Protein AF-T1AA27-F1 (afdb_monomer_lite)

Structure (mmCIF, N/CA/C/O backbone):
data_AF-T1AA27-F1
#
_entry.id   AF-T1AA27-F1
#
loop_
_atom_site.group_PDB
_atom_site.id
_atom_site.type_symbol
_atom_site.label_atom_id
_atom_site.label_alt_id
_atom_site.label_comp_id
_atom_site.label_asym_id
_atom_site.label_entity_id
_atom_site.label_seq_id
_atom_site.pdbx_PDB_ins_code
_atom_site.Cartn_x
_atom_site.Cartn_y
_atom_site.Cartn_z
_atom_site.occupancy
_atom_site.B_iso_or_equiv
_atom_site.auth_seq_id
_atom_site.auth_comp_id
_atom_site.auth_asym_id
_atom_site.auth_atom_id
_atom_site.pdbx_PDB_model_num
ATOM 1 N N . PRO A 1 1 ? 17.685 9.769 -6.202 1.00 45.25 1 PRO A N 1
ATOM 2 C CA . PRO A 1 1 ? 16.941 8.945 -5.219 1.00 45.25 1 PRO A CA 1
ATOM 3 C C . PRO A 1 1 ? 16.947 7.470 -5.644 1.00 45.25 1 PRO A C 1
ATOM 5 O O . PRO A 1 1 ? 16.427 7.129 -6.704 1.00 45.25 1 PRO A O 1
ATOM 8 N N . SER A 1 2 ? 17.631 6.621 -4.877 1.00 51.19 2 SER A N 1
ATOM 9 C CA . SER A 1 2 ? 17.729 5.181 -5.121 1.00 51.19 2 SER A CA 1
ATOM 10 C C . SER A 1 2 ? 16.386 4.518 -4.819 1.00 51.19 2 SER A C 1
ATOM 12 O O . SER A 1 2 ? 16.004 4.423 -3.661 1.00 51.19 2 SER A O 1
ATOM 14 N N . ALA A 1 3 ? 15.679 4.061 -5.854 1.00 67.12 3 ALA A N 1
ATOM 15 C CA . ALA A 1 3 ? 14.498 3.208 -5.726 1.00 67.12 3 ALA A CA 1
ATOM 16 C C . ALA A 1 3 ? 14.909 1.742 -5.982 1.00 67.12 3 ALA A C 1
ATOM 18 O O . ALA A 1 3 ? 14.710 1.234 -7.091 1.00 67.12 3 ALA A O 1
ATOM 19 N N . PRO A 1 4 ? 15.553 1.055 -5.015 1.00 69.31 4 PRO A N 1
ATOM 20 C CA . PRO A 1 4 ? 16.217 -0.235 -5.228 1.00 69.31 4 PRO A CA 1
ATOM 21 C C . PRO A 1 4 ? 15.283 -1.325 -5.766 1.00 69.31 4 PRO A C 1
ATOM 23 O O . PRO A 1 4 ? 15.697 -2.126 -6.602 1.00 69.31 4 PRO A O 1
ATOM 26 N N . VAL A 1 5 ? 14.010 -1.326 -5.358 1.00 72.38 5 VAL A N 1
ATOM 27 C CA . VAL A 1 5 ? 13.010 -2.284 -5.861 1.00 72.38 5 VAL A CA 1
ATOM 28 C C . VAL A 1 5 ? 12.714 -2.049 -7.341 1.00 72.38 5 VAL A C 1
ATOM 30 O O . VAL A 1 5 ? 12.664 -3.002 -8.117 1.00 72.38 5 VAL A O 1
ATOM 33 N N . LEU A 1 6 ? 12.568 -0.787 -7.756 1.00 73.00 6 LEU A N 1
ATOM 34 C CA . LEU A 1 6 ? 12.325 -0.451 -9.160 1.00 73.00 6 LEU A CA 1
ATOM 35 C C . LEU A 1 6 ? 13.545 -0.799 -10.015 1.00 73.00 6 LEU A C 1
ATOM 37 O O . LEU A 1 6 ? 13.391 -1.355 -11.102 1.00 73.00 6 LEU A O 1
ATOM 41 N N . SER A 1 7 ? 14.752 -0.536 -9.509 1.00 71.56 7 SER A N 1
ATOM 42 C CA . SER A 1 7 ? 16.003 -0.901 -10.179 1.00 71.56 7 SER A CA 1
ATOM 43 C C . SER A 1 7 ? 16.141 -2.412 -10.359 1.00 71.56 7 SER A C 1
ATOM 45 O O . SER A 1 7 ? 16.488 -2.857 -11.449 1.00 71.56 7 SER A O 1
ATOM 47 N N . LEU A 1 8 ? 15.812 -3.212 -9.339 1.00 77.25 8 LEU A N 1
ATOM 48 C CA . LEU A 1 8 ? 15.892 -4.673 -9.413 1.00 77.25 8 LEU A CA 1
ATOM 49 C C . LEU A 1 8 ? 14.888 -5.259 -10.416 1.00 77.25 8 LEU A C 1
ATOM 51 O O . LEU A 1 8 ? 15.251 -6.105 -11.231 1.00 77.25 8 LEU A O 1
ATOM 55 N N . VAL A 1 9 ? 13.636 -4.790 -10.384 1.00 78.12 9 VAL A N 1
ATOM 56 C CA . VAL A 1 9 ? 12.571 -5.270 -11.285 1.00 78.12 9 VAL A CA 1
ATOM 57 C C . VAL A 1 9 ? 12.855 -4.890 -12.738 1.00 78.12 9 VAL A C 1
ATOM 59 O O . VAL A 1 9 ? 12.551 -5.651 -13.655 1.00 78.12 9 VAL A O 1
ATOM 62 N N . SER A 1 10 ? 13.441 -3.715 -12.960 1.00 79.38 10 SER A N 1
ATOM 63 C CA . SER A 1 10 ? 13.639 -3.161 -14.301 1.00 79.38 10 SER A CA 1
ATOM 64 C C . SER A 1 10 ? 15.011 -3.450 -14.909 1.00 79.38 10 SER A C 1
ATOM 66 O O . SER A 1 10 ? 15.183 -3.269 -16.115 1.00 79.38 10 SER A O 1
ATOM 68 N N . TRP A 1 11 ? 15.964 -3.968 -14.125 1.00 82.25 11 TRP A N 1
ATOM 69 C CA . TRP A 1 11 ? 17.312 -4.320 -14.583 1.00 82.25 11 TRP A CA 1
ATOM 70 C C . TRP A 1 11 ? 17.334 -5.131 -15.893 1.00 82.25 11 TRP A C 1
ATOM 72 O O . TRP A 1 11 ? 18.055 -4.733 -16.811 1.00 82.25 11 TRP A O 1
ATOM 82 N N . PRO A 1 12 ? 16.528 -6.203 -16.068 1.00 82.44 12 PRO A N 1
ATOM 83 C CA . PRO A 1 12 ? 16.546 -6.976 -17.311 1.00 82.44 12 PRO A CA 1
ATOM 84 C C . PRO A 1 12 ? 16.123 -6.143 -18.527 1.00 82.44 12 PRO A C 1
ATOM 86 O O . PRO A 1 12 ? 16.705 -6.270 -19.601 1.00 82.44 12 PRO A O 1
ATOM 89 N N . ALA A 1 13 ? 15.141 -5.253 -18.357 1.00 81.81 13 ALA A N 1
ATOM 90 C CA . ALA A 1 13 ? 14.669 -4.370 -19.421 1.00 81.81 13 ALA A CA 1
ATOM 91 C C . ALA A 1 13 ? 15.734 -3.336 -19.819 1.00 81.81 13 ALA A C 1
ATOM 93 O O . ALA A 1 13 ? 15.875 -3.033 -21.004 1.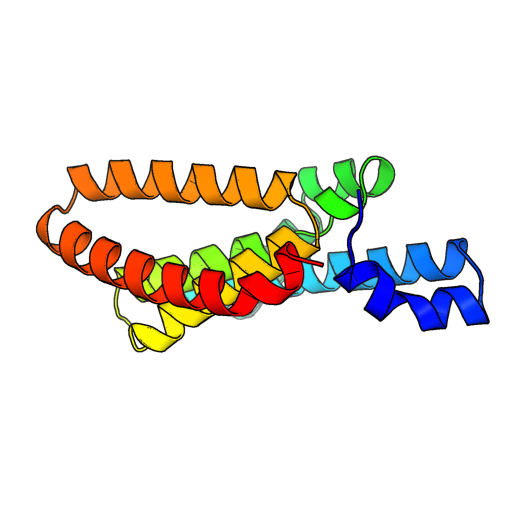00 81.81 13 ALA A O 1
ATOM 94 N N . GLY A 1 14 ? 16.521 -2.856 -18.849 1.00 81.56 14 GLY A N 1
ATOM 95 C CA . GLY A 1 14 ? 17.675 -1.993 -19.103 1.00 81.56 14 GLY A CA 1
ATOM 96 C C . GLY A 1 14 ? 18.757 -2.683 -19.933 1.00 81.56 14 GLY A C 1
ATOM 97 O O . GLY A 1 14 ? 19.287 -2.083 -20.865 1.00 81.56 14 GLY A O 1
ATOM 98 N N . VAL A 1 15 ? 19.033 -3.963 -19.659 1.00 83.81 15 VAL A N 1
ATOM 99 C CA . VAL A 1 15 ? 20.019 -4.754 -20.418 1.00 83.81 15 VAL A CA 1
ATOM 100 C C . VAL A 1 15 ? 19.549 -5.038 -21.849 1.00 83.81 15 VAL A C 1
ATOM 102 O O . VAL A 1 15 ? 20.352 -4.983 -22.775 1.00 83.81 15 VAL A O 1
ATOM 105 N N . VAL A 1 16 ? 18.258 -5.329 -22.048 1.00 87.81 16 VAL A N 1
ATOM 106 C CA . VAL A 1 16 ? 17.715 -5.729 -23.362 1.00 87.81 16 VAL A CA 1
ATOM 107 C C . VAL A 1 16 ? 17.428 -4.537 -24.277 1.00 87.81 16 VAL A C 1
ATOM 109 O O . VAL A 1 16 ? 17.663 -4.622 -25.480 1.00 87.81 16 VAL A O 1
ATOM 112 N N . GLY A 1 17 ? 16.895 -3.438 -23.739 1.00 81.81 17 GLY A N 1
ATOM 113 C CA . GLY A 1 17 ? 16.388 -2.319 -24.547 1.00 81.81 17 GLY A CA 1
ATOM 114 C C . GLY A 1 17 ? 16.807 -0.937 -24.062 1.00 81.81 17 GLY A C 1
ATOM 115 O O . GLY A 1 17 ? 16.224 0.062 -24.486 1.00 81.81 17 GLY A O 1
ATOM 116 N N . GLY A 1 18 ? 17.797 -0.863 -23.172 1.00 87.44 18 GLY A N 1
ATOM 117 C CA . GLY A 1 18 ? 18.325 0.391 -22.655 1.00 87.44 18 GLY A CA 1
ATOM 118 C C . GLY A 1 18 ? 17.366 1.137 -21.723 1.00 87.44 18 GLY A C 1
ATOM 119 O O . GLY A 1 18 ? 16.314 0.647 -21.305 1.00 87.44 18 GLY A O 1
ATOM 120 N N . VAL A 1 19 ? 17.748 2.373 -21.402 1.00 83.19 19 VAL A N 1
ATOM 121 C CA . VAL A 1 19 ? 17.107 3.200 -20.365 1.00 83.19 19 VAL A CA 1
ATOM 122 C C . VAL A 1 19 ? 15.647 3.540 -20.695 1.00 83.19 19 VAL A C 1
ATOM 124 O O . VAL A 1 19 ? 14.813 3.619 -19.798 1.00 83.19 19 VAL A O 1
ATOM 127 N N . ILE A 1 20 ? 15.307 3.696 -21.979 1.00 87.00 20 ILE A N 1
ATOM 128 C CA . ILE A 1 20 ? 13.943 4.046 -22.410 1.00 87.00 20 ILE A CA 1
ATOM 129 C C . ILE A 1 20 ? 12.984 2.874 -22.172 1.00 87.00 20 ILE A C 1
ATOM 131 O O . ILE A 1 20 ? 11.901 3.065 -21.616 1.00 87.00 20 ILE A O 1
ATOM 135 N N . LEU A 1 21 ? 13.379 1.652 -22.555 1.00 85.50 21 LEU A N 1
ATOM 136 C CA . LEU A 1 21 ? 12.564 0.463 -22.300 1.00 85.50 21 LEU A CA 1
ATOM 137 C C . LEU A 1 21 ? 12.409 0.234 -20.795 1.00 85.50 21 LEU A C 1
ATOM 139 O O . LEU A 1 21 ? 11.302 -0.017 -20.323 1.00 85.50 21 LEU A O 1
ATOM 143 N N . GLN A 1 22 ? 13.503 0.381 -20.046 1.00 83.69 22 GLN A N 1
ATOM 144 C CA . GLN A 1 22 ? 13.501 0.280 -18.591 1.00 83.69 22 GLN A CA 1
ATOM 145 C C . GLN A 1 22 ? 12.490 1.241 -17.951 1.00 83.69 22 GLN A C 1
ATOM 147 O O . GLN A 1 22 ? 11.660 0.812 -17.148 1.00 83.69 22 GLN A O 1
ATOM 152 N N . TYR A 1 23 ? 12.513 2.516 -18.350 1.00 83.50 23 TYR A N 1
ATOM 153 C CA . TYR A 1 23 ? 11.581 3.534 -17.865 1.00 83.50 23 TYR A CA 1
ATOM 154 C C . TYR A 1 23 ? 10.122 3.183 -18.186 1.00 83.50 23 TYR A C 1
ATOM 156 O O . TYR A 1 23 ? 9.275 3.193 -17.292 1.00 83.50 23 TYR A O 1
ATOM 164 N N . ASN A 1 24 ? 9.831 2.809 -19.436 1.00 88.44 24 ASN A N 1
ATOM 165 C CA . ASN A 1 24 ? 8.470 2.468 -19.860 1.00 88.44 24 ASN A CA 1
ATOM 166 C C . ASN A 1 24 ? 7.913 1.259 -19.101 1.00 88.44 24 ASN A C 1
ATOM 168 O O . ASN A 1 24 ? 6.742 1.257 -18.716 1.00 88.44 24 ASN A O 1
ATOM 172 N N . VAL A 1 25 ? 8.747 0.247 -18.843 1.00 87.56 25 VAL A N 1
ATOM 173 C CA . VAL A 1 25 ? 8.358 -0.930 -18.055 1.00 87.56 25 VAL A CA 1
ATOM 174 C C . VAL A 1 25 ? 8.047 -0.539 -16.610 1.00 87.56 25 VAL A C 1
ATOM 176 O O . VAL A 1 25 ? 6.994 -0.922 -16.100 1.00 87.56 25 VAL A O 1
ATOM 179 N N . VAL A 1 26 ? 8.910 0.257 -15.968 1.00 87.06 26 VAL A N 1
ATOM 180 C CA . VAL A 1 26 ? 8.692 0.735 -14.590 1.00 87.06 26 VAL A CA 1
ATOM 181 C C . VAL A 1 26 ? 7.397 1.529 -14.482 1.00 87.06 26 VAL A C 1
ATOM 183 O O . VAL A 1 26 ? 6.591 1.249 -13.600 1.00 87.06 26 VAL A O 1
ATOM 186 N N . MET A 1 27 ? 7.169 2.473 -15.396 1.00 87.62 27 MET A N 1
ATOM 187 C CA . MET A 1 27 ? 5.961 3.297 -15.399 1.00 87.62 27 MET A CA 1
ATOM 188 C C . MET A 1 27 ? 4.701 2.473 -15.612 1.00 87.62 27 MET A C 1
ATOM 190 O O . MET A 1 27 ? 3.738 2.600 -14.861 1.00 87.62 27 MET A O 1
ATOM 194 N N . THR A 1 28 ? 4.715 1.582 -16.601 1.00 89.50 28 THR A N 1
ATOM 195 C CA . THR A 1 28 ? 3.546 0.758 -16.921 1.00 89.50 28 THR A CA 1
ATOM 196 C C . THR A 1 28 ? 3.187 -0.161 -15.756 1.00 89.50 28 THR A C 1
ATOM 198 O O . THR A 1 28 ? 2.022 -0.236 -15.363 1.00 89.50 28 THR A O 1
ATOM 201 N N . LEU A 1 29 ? 4.181 -0.837 -15.170 1.00 88.31 29 LEU A N 1
ATOM 202 C CA . LEU A 1 29 ? 3.962 -1.726 -14.029 1.00 88.31 29 LEU A CA 1
ATOM 203 C C . LEU A 1 29 ? 3.590 -0.957 -12.760 1.00 88.31 29 LEU A C 1
ATOM 205 O O . LEU A 1 29 ? 2.733 -1.419 -12.012 1.00 88.31 29 LEU A O 1
ATOM 209 N N . GLY A 1 30 ? 4.198 0.207 -12.530 1.00 87.31 30 GLY A N 1
ATOM 210 C CA . GLY A 1 30 ? 3.901 1.069 -11.391 1.00 87.31 30 GLY A CA 1
ATOM 211 C C . GLY A 1 30 ? 2.454 1.555 -11.401 1.00 87.31 30 GLY A C 1
ATOM 212 O O . GLY A 1 30 ? 1.713 1.289 -10.458 1.00 87.31 30 GLY A O 1
ATOM 213 N N . LEU A 1 31 ? 2.012 2.134 -12.520 1.00 88.88 31 LEU A N 1
ATOM 214 C CA . LEU A 1 31 ? 0.632 2.597 -12.699 1.00 88.88 31 LEU A CA 1
ATOM 215 C C . LEU A 1 31 ? -0.382 1.450 -12.630 1.00 88.88 31 LEU A C 1
ATOM 217 O O . LEU A 1 31 ? -1.467 1.594 -12.059 1.00 88.88 31 LEU A O 1
ATOM 221 N N . ALA A 1 32 ? -0.036 0.285 -13.187 1.00 90.62 32 ALA A N 1
ATOM 222 C CA . ALA A 1 32 ? -0.864 -0.909 -13.063 1.00 90.62 32 ALA A CA 1
ATOM 223 C C . ALA A 1 32 ? -0.965 -1.380 -11.602 1.00 90.62 32 ALA A C 1
ATOM 225 O O . ALA A 1 32 ? -2.053 -1.751 -11.156 1.00 90.62 32 ALA A O 1
ATOM 226 N N . ALA A 1 33 ? 0.138 -1.334 -10.847 1.00 89.62 33 ALA A N 1
ATOM 227 C CA . ALA A 1 33 ? 0.158 -1.666 -9.427 1.00 89.62 33 ALA A CA 1
ATOM 228 C C . ALA A 1 33 ? -0.677 -0.678 -8.603 1.00 89.62 33 ALA A C 1
ATOM 230 O O . ALA A 1 33 ? -1.421 -1.117 -7.726 1.00 89.62 33 ALA A O 1
ATOM 231 N N . ASP A 1 34 ? -0.628 0.618 -8.914 1.00 90.69 34 ASP A N 1
ATOM 232 C CA . ASP A 1 34 ? -1.473 1.633 -8.279 1.00 90.69 34 ASP A CA 1
ATOM 233 C C . ASP A 1 34 ? -2.951 1.368 -8.531 1.00 90.69 34 ASP A C 1
ATOM 235 O O . ASP A 1 34 ? -3.743 1.278 -7.587 1.00 90.69 34 ASP A O 1
ATOM 239 N N . ALA A 1 35 ? -3.328 1.164 -9.794 1.00 91.81 35 ALA A N 1
ATOM 240 C CA . ALA A 1 35 ? -4.709 0.873 -10.153 1.00 91.81 35 ALA A CA 1
ATOM 241 C C . ALA A 1 35 ? -5.211 -0.419 -9.491 1.00 91.81 35 ALA A C 1
ATOM 243 O O . ALA A 1 35 ? -6.337 -0.480 -8.989 1.00 91.81 35 ALA A O 1
ATOM 244 N N . TRP A 1 36 ? -4.363 -1.448 -9.442 1.00 92.88 36 TRP A N 1
ATOM 245 C CA . TRP A 1 36 ? -4.663 -2.707 -8.769 1.00 92.88 36 TRP A CA 1
ATOM 246 C C . TRP A 1 36 ? -4.837 -2.528 -7.259 1.00 92.88 36 TRP A C 1
ATOM 248 O O . TRP A 1 36 ? -5.800 -3.029 -6.674 1.00 92.88 36 TRP A O 1
ATOM 258 N N . ALA A 1 37 ? -3.942 -1.785 -6.616 1.00 91.19 37 ALA A N 1
ATOM 259 C CA . ALA A 1 37 ? -3.997 -1.541 -5.185 1.00 91.19 37 ALA A CA 1
ATOM 260 C C . ALA A 1 37 ? -5.224 -0.692 -4.804 1.00 91.19 37 ALA A C 1
ATOM 262 O O . ALA A 1 37 ? -5.927 -1.016 -3.842 1.00 91.19 37 ALA A O 1
ATOM 263 N N . GLY A 1 38 ? -5.559 0.317 -5.614 1.00 90.38 38 GLY A N 1
ATOM 264 C CA . GLY A 1 38 ? -6.808 1.071 -5.498 1.00 90.38 38 GLY A CA 1
ATOM 265 C C . GLY A 1 38 ? -8.044 0.186 -5.690 1.00 90.38 38 GLY A C 1
ATOM 266 O O . GLY A 1 38 ? -9.003 0.289 -4.922 1.00 90.38 38 GLY A O 1
ATOM 267 N N . TYR A 1 39 ? -8.007 -0.752 -6.644 1.00 93.19 39 TYR A N 1
ATOM 268 C CA . TYR A 1 39 ? -9.074 -1.739 -6.831 1.00 93.19 39 TYR A CA 1
ATOM 269 C C . TYR A 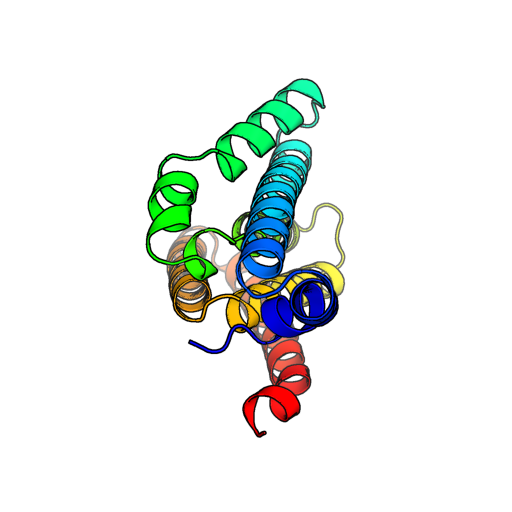1 39 ? -9.272 -2.593 -5.577 1.00 93.19 39 TYR A C 1
ATOM 271 O O . TYR A 1 39 ? -10.410 -2.759 -5.136 1.00 93.19 39 TYR A O 1
ATOM 279 N N . LEU A 1 40 ? -8.192 -3.106 -4.976 1.00 92.12 40 LEU A N 1
ATOM 280 C CA . LEU A 1 40 ? -8.267 -3.904 -3.749 1.00 92.12 40 LEU A CA 1
ATOM 281 C C . LEU A 1 40 ? -8.880 -3.105 -2.595 1.00 92.12 40 LEU A C 1
ATOM 283 O O . LEU A 1 40 ? -9.747 -3.618 -1.884 1.00 92.12 40 LEU A O 1
ATOM 287 N N . ALA A 1 41 ? -8.487 -1.840 -2.450 1.00 91.12 41 ALA A N 1
ATOM 288 C CA . ALA A 1 41 ? -9.033 -0.959 -1.427 1.00 91.12 41 ALA A CA 1
ATOM 289 C C . ALA A 1 41 ? -10.527 -0.679 -1.638 1.00 91.12 41 ALA A C 1
ATOM 291 O O . ALA A 1 41 ? -11.343 -0.866 -0.732 1.00 91.12 41 ALA A O 1
ATOM 292 N N . CYS A 1 42 ? -10.941 -0.340 -2.857 1.00 92.19 42 CYS A N 1
ATOM 293 C CA . CYS A 1 42 ? -12.356 -0.127 -3.147 1.00 92.19 42 CYS A CA 1
ATOM 294 C C . CYS A 1 42 ? -13.179 -1.425 -3.073 1.00 92.19 42 CYS A C 1
ATOM 296 O O . CYS A 1 42 ? -14.331 -1.391 -2.636 1.00 92.19 42 CYS A O 1
ATOM 298 N N . ALA A 1 43 ? -12.610 -2.576 -3.441 1.00 91.06 43 ALA A N 1
ATOM 299 C CA . ALA A 1 43 ? -13.254 -3.880 -3.280 1.00 91.06 43 ALA A CA 1
ATOM 300 C C . ALA A 1 43 ? -13.503 -4.205 -1.803 1.00 91.06 43 ALA A C 1
ATOM 302 O O . ALA A 1 43 ? -14.562 -4.746 -1.469 1.00 91.06 43 ALA A O 1
ATOM 303 N N . HIS A 1 44 ? -12.565 -3.830 -0.930 1.00 88.88 44 HIS A N 1
ATOM 304 C CA . HIS A 1 44 ? -12.667 -4.015 0.515 1.00 88.88 44 HIS A CA 1
ATOM 305 C C . HIS A 1 44 ? -13.836 -3.228 1.132 1.00 88.88 44 HIS A C 1
ATOM 307 O O . HIS A 1 44 ? -14.601 -3.794 1.920 1.00 88.88 44 HIS A O 1
ATOM 313 N N . TRP A 1 45 ? -14.043 -1.968 0.730 1.00 88.38 45 TRP A N 1
ATOM 314 C CA . TRP A 1 45 ? -15.105 -1.124 1.305 1.00 88.38 45 TRP A CA 1
ATOM 315 C C . TRP A 1 45 ? -16.460 -1.207 0.596 1.00 88.38 45 TRP A C 1
ATOM 317 O O . TRP A 1 45 ? -17.493 -1.225 1.263 1.00 88.38 45 TRP A O 1
ATOM 327 N N . VAL A 1 46 ? -16.489 -1.251 -0.738 1.00 88.38 46 VAL A N 1
ATOM 328 C CA . VAL A 1 46 ? -17.736 -1.118 -1.518 1.00 88.38 46 VAL A CA 1
ATOM 329 C C . VAL A 1 46 ? -18.403 -2.474 -1.777 1.00 88.38 46 VAL A C 1
ATOM 331 O O . VAL A 1 46 ? -19.613 -2.543 -1.996 1.00 88.38 46 VAL A O 1
ATOM 334 N N . GLY A 1 47 ? -17.635 -3.570 -1.795 1.00 79.69 47 GLY A N 1
ATOM 335 C CA . GLY A 1 47 ? -18.147 -4.935 -1.989 1.00 79.69 47 GLY A CA 1
ATOM 336 C C . GLY A 1 47 ? -18.743 -5.239 -3.375 1.00 79.69 47 GLY A C 1
ATOM 337 O O . GLY A 1 47 ? -19.152 -6.369 -3.630 1.00 79.69 47 GLY A O 1
ATOM 338 N N . ARG A 1 48 ? -18.788 -4.266 -4.298 1.00 90.88 48 ARG A N 1
ATOM 339 C CA . ARG A 1 48 ? -19.284 -4.424 -5.677 1.00 90.88 48 ARG A CA 1
ATOM 340 C C . ARG A 1 48 ? -18.145 -4.261 -6.681 1.00 90.88 48 ARG A C 1
ATOM 342 O O . ARG A 1 48 ? -17.596 -3.170 -6.825 1.00 90.88 48 ARG A O 1
ATOM 349 N N . ARG A 1 49 ? -17.872 -5.316 -7.458 1.00 90.44 49 ARG A N 1
ATOM 350 C CA . ARG A 1 49 ? -16.732 -5.391 -8.393 1.00 90.44 49 ARG A CA 1
ATOM 351 C C . ARG A 1 49 ? -16.655 -4.220 -9.380 1.00 90.44 49 ARG A C 1
ATOM 353 O O . ARG A 1 49 ? -15.581 -3.670 -9.566 1.00 90.44 49 ARG A O 1
ATOM 360 N N . ARG A 1 50 ? -17.783 -3.790 -9.958 1.00 92.75 50 ARG A N 1
ATOM 361 C CA . ARG A 1 50 ? -17.818 -2.669 -10.922 1.00 92.75 50 ARG A CA 1
ATOM 362 C C . ARG A 1 50 ? -17.309 -1.347 -10.337 1.00 92.75 50 ARG A C 1
ATOM 364 O O . ARG A 1 50 ? -16.562 -0.629 -10.986 1.00 92.75 50 ARG A O 1
ATOM 371 N N . TRP A 1 51 ? -17.683 -1.055 -9.093 1.00 91.44 51 TRP A N 1
ATOM 372 C CA . TRP A 1 51 ? -17.283 0.169 -8.403 1.00 91.44 51 TRP A CA 1
ATOM 373 C C . TRP A 1 51 ? -15.856 0.068 -7.872 1.00 91.44 51 TRP A C 1
ATOM 375 O O . TRP A 1 51 ? -15.153 1.068 -7.824 1.00 91.44 51 TRP A O 1
ATOM 385 N N . ALA A 1 52 ? -15.408 -1.144 -7.538 1.00 91.50 52 ALA A N 1
ATOM 386 C CA . ALA A 1 52 ? -14.017 -1.395 -7.201 1.00 91.50 52 ALA A CA 1
ATOM 387 C C . ALA A 1 52 ? -13.085 -1.149 -8.393 1.00 91.50 52 ALA A C 1
ATOM 389 O O . ALA A 1 52 ? -12.059 -0.499 -8.231 1.00 91.50 52 ALA A O 1
ATOM 390 N N . VAL A 1 53 ? -13.454 -1.622 -9.591 1.00 92.31 53 VAL A N 1
ATOM 391 C CA . VAL A 1 53 ? -12.675 -1.373 -10.819 1.00 92.31 53 VAL A CA 1
ATOM 392 C C . VAL A 1 53 ? -12.597 0.123 -11.100 1.00 92.31 53 VAL A C 1
ATOM 394 O O . VAL A 1 53 ? -11.509 0.638 -11.329 1.00 92.31 53 VAL A O 1
ATOM 397 N N . LEU A 1 54 ? -13.728 0.830 -11.009 1.00 94.31 54 LEU A N 1
ATOM 398 C CA . LEU A 1 54 ? -13.748 2.278 -11.196 1.00 94.31 54 LEU A CA 1
ATOM 399 C C . LEU A 1 54 ? -12.866 2.997 -10.166 1.00 94.31 54 LEU A C 1
ATOM 401 O O . LEU A 1 54 ? -12.095 3.869 -10.539 1.00 94.31 54 LEU A O 1
ATOM 405 N N . GLY A 1 55 ? -12.935 2.612 -8.891 1.00 90.69 55 GLY A N 1
ATOM 406 C CA . GLY A 1 55 ? -12.103 3.19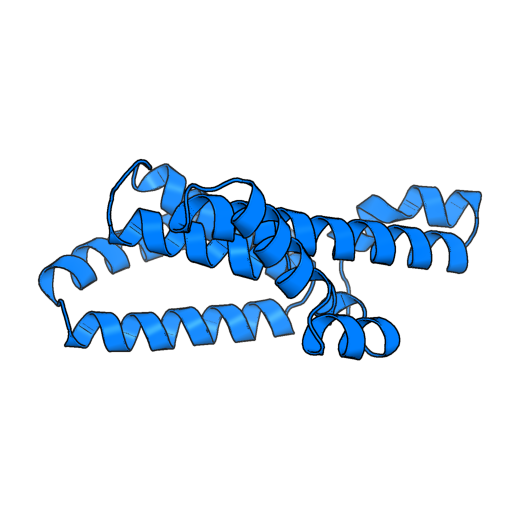7 -7.840 1.00 90.69 55 GLY A CA 1
ATOM 407 C C . GLY A 1 55 ? -10.606 2.947 -8.036 1.00 90.69 55 GLY A C 1
ATOM 408 O O . GLY A 1 55 ? -9.806 3.861 -7.854 1.00 90.69 55 GLY A O 1
ATOM 409 N N . GLY A 1 56 ? -10.231 1.748 -8.490 1.00 91.56 56 GLY A N 1
ATOM 410 C CA . GLY A 1 56 ? -8.854 1.438 -8.873 1.00 91.56 56 GLY A CA 1
ATOM 411 C C . GLY A 1 56 ? -8.358 2.306 -10.023 1.00 91.56 56 GLY A C 1
ATOM 412 O O . GLY A 1 56 ? -7.309 2.933 -9.909 1.00 91.56 56 GLY A O 1
ATOM 413 N N . LEU A 1 57 ? -9.148 2.419 -11.093 1.00 92.50 57 LEU A N 1
ATOM 414 C CA . LEU A 1 57 ? -8.820 3.283 -12.229 1.00 92.50 57 LEU A CA 1
ATOM 415 C C . LEU A 1 57 ? -8.713 4.756 -11.818 1.00 92.50 57 LEU A C 1
ATOM 417 O O . LEU A 1 57 ? -7.763 5.419 -12.214 1.00 92.50 57 LEU A O 1
ATOM 421 N N . LEU A 1 58 ? -9.641 5.255 -10.997 1.00 92.88 58 LEU A N 1
ATOM 422 C CA . LEU A 1 58 ? -9.619 6.636 -10.504 1.00 92.88 58 LEU A CA 1
ATOM 423 C C . LEU A 1 58 ? -8.378 6.933 -9.661 1.00 92.88 58 LEU A C 1
ATOM 425 O O . LEU A 1 58 ? -7.851 8.038 -9.740 1.00 92.88 58 LEU A O 1
ATOM 429 N N . PHE A 1 59 ? -7.914 5.968 -8.866 1.00 89.75 59 PHE A N 1
ATOM 430 C CA . PHE A 1 59 ? -6.686 6.121 -8.095 1.00 89.75 59 PHE A CA 1
ATOM 431 C C . PHE A 1 59 ? -5.454 6.107 -9.008 1.00 89.75 59 PHE A C 1
ATOM 433 O O . PHE A 1 59 ? -4.719 7.092 -9.034 1.00 89.75 59 PHE A O 1
ATOM 440 N N . GLY A 1 60 ? -5.274 5.039 -9.797 1.00 86.88 60 GLY A N 1
ATOM 441 C CA . GLY A 1 60 ? -4.103 4.850 -10.665 1.00 86.88 60 GLY A CA 1
ATOM 442 C C . GLY A 1 60 ? -3.974 5.889 -11.784 1.00 86.88 60 GLY A C 1
ATOM 443 O O . GLY A 1 60 ? -2.869 6.190 -12.217 1.00 86.88 60 GLY A O 1
ATOM 444 N N . MET A 1 61 ? -5.091 6.477 -12.218 1.00 88.75 61 MET A N 1
ATOM 445 C CA . MET A 1 61 ? -5.140 7.552 -13.220 1.00 88.75 61 MET A CA 1
ATOM 446 C C . MET A 1 61 ? -5.451 8.914 -12.590 1.00 88.75 61 MET A C 1
ATOM 448 O O . MET A 1 61 ? -5.925 9.827 -13.269 1.00 88.75 61 MET A O 1
ATOM 452 N N . SER A 1 62 ? -5.240 9.063 -11.280 1.00 87.50 62 SER A N 1
ATOM 453 C CA . SER A 1 62 ? -5.528 10.322 -10.599 1.00 87.50 62 SER A CA 1
ATOM 454 C C . SER A 1 62 ? -4.641 11.458 -11.129 1.00 87.50 62 SER A C 1
ATOM 456 O O . SER A 1 62 ? -3.491 11.218 -11.515 1.00 87.50 62 SER A O 1
ATOM 458 N N . PRO A 1 63 ? -5.123 12.718 -11.102 1.00 86.12 63 PRO A N 1
ATOM 459 C CA . PRO A 1 63 ? -4.337 13.867 -11.555 1.00 86.12 63 PRO A CA 1
ATOM 460 C C . PRO A 1 63 ? -2.989 13.995 -10.841 1.00 86.12 63 PRO A C 1
ATOM 462 O O . PRO A 1 63 ? -2.017 14.446 -11.438 1.00 86.12 63 PRO A O 1
ATOM 465 N N . TRP A 1 64 ? -2.919 13.571 -9.575 1.00 83.75 64 TRP A N 1
ATOM 466 C CA . TRP A 1 64 ? -1.678 13.572 -8.810 1.00 83.75 64 TRP A CA 1
ATOM 467 C C . TRP A 1 64 ? -0.670 12.555 -9.362 1.00 83.75 64 TRP A C 1
ATOM 469 O O . TRP A 1 64 ? 0.455 12.939 -9.669 1.00 83.75 64 TRP A O 1
ATOM 479 N N . ILE A 1 65 ? -1.080 11.297 -9.579 1.00 85.88 65 ILE A N 1
ATOM 480 C CA . ILE A 1 65 ? -0.201 10.259 -10.143 1.00 85.88 65 ILE A CA 1
ATOM 481 C C . ILE A 1 65 ? 0.255 10.639 -11.558 1.00 85.88 65 ILE A C 1
ATOM 483 O O . ILE A 1 65 ? 1.448 10.614 -11.861 1.00 85.88 65 ILE A O 1
ATOM 487 N N . MET A 1 66 ? -0.682 11.061 -12.411 1.00 86.50 66 MET A N 1
ATOM 488 C CA . MET A 1 66 ? -0.384 11.462 -13.790 1.00 86.50 66 MET A CA 1
ATOM 489 C C . MET A 1 66 ? 0.519 12.698 -13.862 1.00 86.50 66 MET A C 1
ATOM 491 O O . MET A 1 66 ? 1.401 12.762 -14.716 1.00 86.50 66 MET A O 1
ATOM 495 N N . GLY A 1 67 ? 0.343 13.663 -12.954 1.00 84.62 67 GLY A N 1
ATOM 496 C CA . GLY A 1 67 ? 1.210 14.838 -12.867 1.00 84.62 67 GLY A CA 1
ATOM 497 C C . GLY A 1 67 ? 2.640 14.489 -12.451 1.00 84.62 67 GLY A C 1
ATOM 498 O O . GLY A 1 67 ? 3.591 15.070 -12.970 1.00 84.62 67 GLY A O 1
ATOM 499 N N . GLN A 1 68 ? 2.807 13.510 -11.558 1.00 83.06 68 GLN A N 1
ATOM 500 C CA . GLN A 1 68 ? 4.124 13.090 -11.075 1.00 83.06 68 GLN A CA 1
ATOM 501 C C . GLN A 1 68 ? 4.856 12.140 -12.029 1.00 83.06 68 GLN A C 1
ATOM 503 O O . GLN A 1 68 ? 6.086 12.110 -12.008 1.00 83.06 68 GLN A O 1
ATOM 508 N N . ALA A 1 69 ? 4.143 11.417 -12.901 1.00 79.19 69 ALA A N 1
ATOM 509 C CA . ALA A 1 69 ? 4.737 10.451 -13.833 1.00 79.19 69 ALA A CA 1
ATOM 510 C C . ALA A 1 69 ? 5.840 11.064 -14.718 1.00 79.19 69 ALA A C 1
ATOM 512 O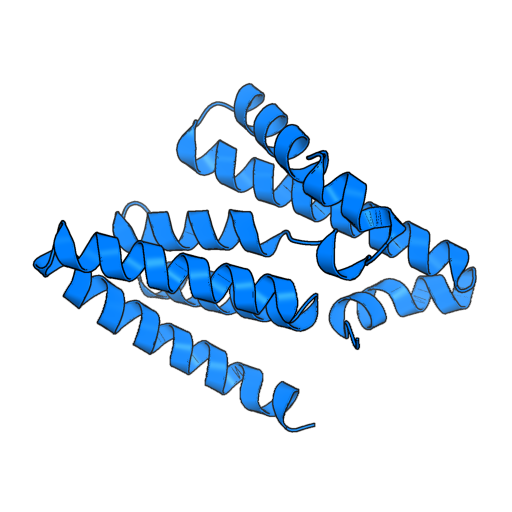 O . ALA A 1 69 ? 6.838 10.405 -15.019 1.00 79.19 69 ALA A O 1
ATOM 513 N N . TYR A 1 70 ? 5.695 12.343 -15.077 1.00 72.06 70 TYR A N 1
ATOM 514 C CA . TYR A 1 70 ? 6.639 13.064 -15.935 1.00 72.06 70 TYR A CA 1
ATOM 515 C C . TYR A 1 70 ? 7.779 13.762 -15.184 1.00 72.06 70 TYR A C 1
ATOM 517 O O . TYR A 1 70 ? 8.817 14.028 -15.785 1.00 72.06 70 TYR A O 1
ATOM 525 N N . VAL A 1 71 ? 7.598 14.081 -13.899 1.00 76.12 71 VAL A N 1
ATOM 526 C CA . VAL A 1 71 ? 8.559 14.891 -13.129 1.00 76.12 71 VAL A CA 1
ATOM 527 C C . VAL A 1 71 ? 9.387 14.008 -12.200 1.00 76.12 71 VAL A C 1
ATOM 529 O O . VAL A 1 71 ? 10.617 14.001 -12.263 1.00 76.12 71 VAL A O 1
ATOM 532 N N . HIS A 1 72 ? 8.711 13.217 -11.364 1.00 78.75 72 HIS A N 1
ATOM 533 C CA . HIS A 1 72 ? 9.327 12.381 -10.340 1.00 78.75 72 HIS A CA 1
ATOM 534 C C . HIS A 1 72 ? 8.694 10.983 -10.349 1.00 78.75 72 HIS A C 1
ATOM 536 O O . HIS A 1 72 ? 7.741 10.714 -9.617 1.00 78.75 72 HIS A O 1
ATOM 542 N N . PRO A 1 73 ? 9.257 10.057 -11.147 1.00 73.12 73 PRO A N 1
ATOM 543 C CA . PRO A 1 73 ? 8.779 8.685 -11.299 1.00 73.12 73 PRO A CA 1
ATOM 544 C C . PRO A 1 73 ? 8.479 7.929 -10.007 1.00 73.12 73 PRO A C 1
ATOM 546 O O . PRO A 1 73 ? 7.521 7.167 -9.937 1.00 73.12 73 PRO A O 1
ATOM 549 N N . SER A 1 74 ? 9.291 8.151 -8.978 1.00 76.00 74 SER A N 1
ATOM 550 C CA . SER A 1 74 ? 9.139 7.532 -7.662 1.00 76.00 74 SER A CA 1
ATOM 551 C C . SER A 1 74 ? 7.882 7.997 -6.922 1.00 76.00 74 SER A C 1
ATOM 553 O O . SER A 1 74 ? 7.339 7.245 -6.122 1.00 76.00 74 SER A O 1
ATOM 555 N N . LEU A 1 75 ? 7.401 9.218 -7.181 1.00 77.62 75 LEU A N 1
ATOM 556 C CA . LEU A 1 75 ? 6.161 9.744 -6.604 1.00 77.62 75 LEU A CA 1
ATOM 557 C C . LEU A 1 75 ? 4.925 9.212 -7.331 1.00 77.62 75 LEU A C 1
ATOM 559 O O . LEU A 1 75 ? 3.881 9.036 -6.715 1.00 77.62 75 LEU A O 1
ATOM 563 N N . ALA A 1 76 ? 5.051 8.920 -8.624 1.00 82.44 76 ALA A N 1
ATOM 564 C CA . ALA A 1 76 ? 3.963 8.394 -9.438 1.00 82.44 76 ALA A CA 1
ATOM 565 C C . ALA A 1 76 ? 3.634 6.922 -9.160 1.00 82.44 76 ALA A C 1
ATOM 567 O O . ALA A 1 76 ? 2.672 6.420 -9.720 1.00 82.44 76 ALA A O 1
ATOM 568 N N . ILE A 1 77 ? 4.434 6.233 -8.340 1.00 84.62 77 ILE A N 1
ATOM 569 C CA . ILE A 1 77 ? 4.248 4.822 -7.998 1.00 84.62 77 ILE A CA 1
ATOM 570 C C . ILE A 1 77 ? 3.984 4.747 -6.498 1.00 84.62 77 ILE A C 1
ATOM 572 O O . ILE A 1 77 ? 4.906 4.802 -5.683 1.00 84.62 77 ILE A O 1
ATOM 576 N N . ALA A 1 78 ? 2.718 4.633 -6.114 1.00 86.44 78 ALA A N 1
ATOM 577 C CA . ALA A 1 78 ? 2.295 4.712 -4.718 1.00 86.44 78 ALA A CA 1
ATOM 578 C C . ALA A 1 78 ? 1.329 3.586 -4.281 1.00 86.44 78 ALA A C 1
ATOM 580 O O . ALA A 1 78 ? 0.385 3.852 -3.524 1.00 86.44 78 ALA A O 1
ATOM 581 N N . PRO A 1 79 ? 1.564 2.302 -4.635 1.00 85.81 79 PRO A N 1
ATOM 582 C CA . PRO A 1 79 ? 0.572 1.249 -4.416 1.00 85.81 79 PRO A CA 1
ATOM 583 C C . PRO A 1 79 ? 0.414 0.916 -2.931 1.00 85.81 79 PRO A C 1
ATOM 585 O O . PRO A 1 79 ? -0.617 0.398 -2.500 1.00 85.81 79 PRO A O 1
ATOM 588 N N . GLY A 1 80 ? 1.420 1.236 -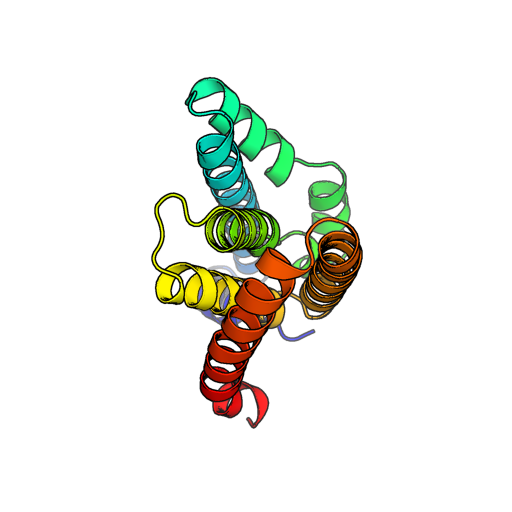2.113 1.00 83.56 80 GLY A N 1
ATOM 589 C CA . GLY A 1 80 ? 1.336 1.042 -0.671 1.00 83.56 80 GLY A CA 1
ATOM 590 C C . GLY A 1 80 ? 0.330 1.965 0.014 1.00 83.56 80 GLY A C 1
ATOM 591 O O . GLY A 1 80 ? -0.191 1.574 1.053 1.00 83.56 80 GLY A O 1
ATOM 592 N N . VAL A 1 81 ? -0.026 3.120 -0.569 1.00 85.19 81 VAL A N 1
ATOM 593 C CA . VAL A 1 81 ? -1.020 4.044 0.012 1.00 85.19 81 VAL A CA 1
ATOM 594 C C . VAL A 1 81 ? -2.378 3.349 0.221 1.00 85.19 81 VAL A C 1
ATOM 596 O O . VAL A 1 81 ? -2.816 3.233 1.371 1.00 85.19 81 VAL A O 1
ATOM 599 N N . PRO A 1 82 ? -3.052 2.831 -0.826 1.00 86.62 82 PRO A N 1
ATOM 600 C CA . PRO A 1 82 ? -4.340 2.157 -0.668 1.00 86.62 82 PRO A CA 1
ATOM 601 C C . PRO A 1 82 ? -4.245 0.857 0.145 1.00 86.62 82 PRO A C 1
ATOM 603 O O . PRO A 1 82 ? -5.153 0.562 0.923 1.00 86.62 82 PRO A O 1
ATOM 606 N N . LEU A 1 83 ? -3.145 0.101 0.037 1.00 86.81 83 LEU A N 1
ATOM 607 C CA . LEU A 1 83 ? -2.945 -1.126 0.823 1.00 86.81 83 LEU A CA 1
ATOM 608 C C . LEU A 1 83 ? -2.828 -0.840 2.324 1.00 86.81 83 LEU A C 1
ATOM 610 O O . LEU A 1 83 ? -3.416 -1.551 3.143 1.00 86.81 83 LEU A O 1
ATOM 614 N N . MET A 1 84 ? -2.108 0.220 2.688 1.00 83.56 84 MET A N 1
ATOM 615 C CA . MET A 1 84 ? -1.921 0.628 4.076 1.00 83.56 84 MET A CA 1
ATOM 616 C C . MET A 1 84 ? -3.237 1.105 4.691 1.00 83.56 84 MET A C 1
ATOM 618 O O . MET A 1 84 ? -3.536 0.749 5.830 1.00 83.56 84 MET A O 1
ATOM 622 N N . LEU A 1 85 ? -4.081 1.807 3.925 1.00 84.62 85 LEU A N 1
ATOM 623 C CA . LEU A 1 85 ? -5.427 2.186 4.367 1.00 84.62 85 LEU A CA 1
ATOM 624 C C . LEU A 1 85 ? -6.312 0.967 4.671 1.00 84.62 85 LEU A C 1
ATOM 626 O O . LEU A 1 85 ? -6.979 0.946 5.706 1.00 84.62 85 LEU A O 1
ATOM 630 N N . VAL A 1 86 ? -6.294 -0.064 3.818 1.00 87.25 86 VAL A N 1
ATOM 631 C CA . VAL A 1 86 ? -7.032 -1.319 4.066 1.00 87.25 86 VAL A CA 1
ATOM 632 C C . VAL A 1 86 ? -6.534 -2.005 5.334 1.00 87.25 86 VAL A C 1
ATOM 634 O O . VAL A 1 86 ? -7.335 -2.422 6.170 1.00 87.25 86 VAL A O 1
ATOM 637 N N . ALA A 1 87 ? -5.214 -2.101 5.501 1.00 83.06 87 ALA A N 1
ATOM 638 C CA . ALA A 1 87 ? -4.620 -2.761 6.655 1.00 83.06 87 ALA A CA 1
ATOM 639 C C . ALA A 1 87 ? -4.910 -2.009 7.968 1.00 83.06 87 ALA A C 1
ATOM 641 O O . ALA A 1 87 ? -5.192 -2.642 8.987 1.00 83.06 87 ALA A O 1
ATOM 642 N N . ILE A 1 88 ? -4.912 -0.672 7.940 1.00 78.88 88 ILE A N 1
ATOM 643 C CA . ILE A 1 88 ? -5.312 0.173 9.076 1.00 78.88 88 ILE A CA 1
ATOM 644 C C . ILE A 1 88 ? -6.792 -0.027 9.410 1.00 78.88 88 ILE A C 1
ATOM 646 O O . ILE A 1 88 ? -7.124 -0.196 10.584 1.00 78.88 88 ILE A O 1
ATOM 650 N N . ASP A 1 89 ? -7.671 -0.042 8.406 1.00 83.94 89 ASP A N 1
ATOM 651 C CA . ASP A 1 89 ? -9.110 -0.250 8.603 1.00 83.94 89 ASP A CA 1
ATOM 652 C C . ASP A 1 89 ? -9.408 -1.634 9.202 1.00 83.94 89 ASP A C 1
ATOM 654 O O . ASP A 1 89 ? -10.162 -1.745 10.171 1.00 83.94 89 ASP A O 1
ATOM 658 N N . GLU A 1 90 ? -8.754 -2.688 8.705 1.00 82.94 90 GLU A N 1
ATOM 659 C CA . GLU A 1 90 ? -8.842 -4.034 9.284 1.00 82.94 90 GLU A CA 1
ATOM 660 C C . GLU A 1 90 ? -8.253 -4.095 10.702 1.00 82.94 90 GLU A C 1
ATOM 662 O O . GLU A 1 90 ? -8.862 -4.699 11.587 1.00 82.94 90 GLU A O 1
ATOM 667 N N . ALA A 1 91 ? -7.126 -3.423 10.973 1.00 73.88 91 ALA A N 1
ATOM 668 C CA . ALA A 1 91 ? -6.551 -3.337 12.320 1.00 73.88 91 ALA A CA 1
ATOM 669 C C . ALA A 1 91 ? -7.470 -2.600 13.306 1.00 73.88 91 ALA A C 1
ATOM 671 O O . ALA A 1 91 ? -7.517 -2.943 14.492 1.00 73.88 91 ALA A O 1
ATOM 672 N N . TRP A 1 92 ? -8.185 -1.580 12.826 1.00 74.06 92 TRP A N 1
ATOM 673 C CA . TRP A 1 92 ? -9.095 -0.767 13.625 1.00 74.06 92 TRP A CA 1
ATOM 674 C C . TRP A 1 92 ? -10.401 -1.499 13.927 1.00 74.06 92 TRP A C 1
ATOM 676 O O . TRP A 1 92 ? -10.833 -1.576 15.079 1.00 74.06 92 TRP A O 1
ATOM 686 N N . ARG A 1 93 ? -11.044 -2.036 12.886 1.00 77.00 93 ARG A N 1
ATOM 687 C CA . ARG A 1 93 ? -12.353 -2.694 12.990 1.00 77.00 93 ARG A CA 1
ATOM 688 C C . ARG A 1 93 ? -12.247 -4.145 13.456 1.00 77.00 93 ARG A C 1
ATOM 690 O O . ARG A 1 93 ? -13.237 -4.681 13.941 1.00 77.00 93 ARG A O 1
ATOM 697 N N . GLY A 1 94 ? -11.076 -4.773 13.315 1.00 67.31 94 GLY A N 1
ATOM 698 C CA . GLY A 1 94 ? -10.826 -6.165 13.694 1.00 67.31 94 GLY A CA 1
ATOM 699 C C . GLY A 1 94 ? -11.742 -7.151 12.972 1.00 67.31 94 GLY A C 1
ATOM 700 O O . GLY A 1 94 ? -12.219 -8.098 13.590 1.00 67.31 94 GLY A O 1
ATOM 701 N N . ARG A 1 95 ? -12.072 -6.880 11.702 1.00 70.06 95 ARG A N 1
ATOM 702 C CA . ARG A 1 95 ? -13.229 -7.497 11.041 1.00 70.06 95 ARG A CA 1
ATOM 703 C C . ARG A 1 95 ? -12.921 -8.899 10.527 1.00 70.06 95 ARG A C 1
ATOM 705 O O . ARG A 1 95 ? -13.696 -9.819 10.773 1.00 70.06 95 ARG A O 1
ATOM 712 N N . ARG A 1 96 ? -11.822 -9.056 9.788 1.00 74.81 96 ARG A N 1
ATOM 713 C CA . ARG A 1 96 ? -11.446 -10.309 9.112 1.00 74.81 96 ARG A CA 1
ATOM 714 C C . ARG A 1 96 ? -10.010 -10.718 9.384 1.00 74.81 96 ARG A C 1
ATOM 716 O O . ARG A 1 96 ? -9.695 -11.906 9.313 1.00 74.81 96 ARG A O 1
ATOM 723 N N . TRP A 1 97 ? -9.120 -9.764 9.633 1.00 76.38 97 TRP A N 1
ATOM 724 C CA . TRP A 1 97 ? -7.703 -10.063 9.810 1.00 76.38 97 TRP A CA 1
ATOM 725 C C . TRP A 1 97 ? -7.344 -10.238 11.277 1.00 76.38 97 TRP A C 1
ATOM 727 O O . TRP A 1 97 ? -7.798 -9.505 12.155 1.00 76.38 97 TRP A O 1
ATOM 737 N N . THR A 1 98 ? -6.472 -11.211 11.544 1.00 76.44 98 THR A N 1
ATOM 738 C CA . THR A 1 98 ? -5.788 -11.251 12.831 1.00 76.44 98 THR A CA 1
ATOM 739 C C . THR A 1 98 ? -4.911 -10.011 12.956 1.00 76.44 98 THR A C 1
ATOM 741 O O . THR A 1 98 ? -4.373 -9.501 11.973 1.00 76.44 98 THR A O 1
ATOM 744 N N . VAL A 1 99 ? -4.735 -9.544 14.188 1.00 67.31 99 VAL A N 1
ATOM 745 C CA . VAL A 1 99 ? -3.912 -8.371 14.505 1.00 67.31 99 VAL A CA 1
ATOM 746 C C . VAL A 1 99 ? -2.518 -8.457 13.872 1.00 67.31 99 VAL A C 1
ATOM 748 O O . VAL A 1 99 ? -2.028 -7.474 13.328 1.00 67.31 99 VAL A O 1
ATOM 751 N N . TRP A 1 100 ? -1.910 -9.645 13.887 1.00 70.44 100 TRP A N 1
ATOM 752 C CA . TRP A 1 100 ? -0.610 -9.894 13.266 1.00 70.44 100 TRP A CA 1
ATOM 753 C C . TRP A 1 100 ? -0.622 -9.713 11.749 1.00 70.44 100 TRP A C 1
ATOM 755 O O . TRP A 1 100 ? 0.289 -9.093 11.214 1.00 70.44 100 TRP A O 1
ATOM 765 N N . ARG A 1 101 ? -1.660 -10.201 11.054 1.00 79.25 101 ARG A N 1
ATOM 766 C CA . ARG A 1 101 ? -1.793 -10.025 9.598 1.00 79.25 101 ARG A CA 1
ATOM 767 C C . ARG A 1 101 ? -1.933 -8.555 9.227 1.00 79.25 101 ARG A C 1
ATOM 769 O O . ARG A 1 101 ? -1.287 -8.111 8.288 1.00 79.25 101 ARG A O 1
ATOM 776 N N . ALA A 1 102 ? -2.730 -7.804 9.984 1.00 74.44 102 ALA A N 1
ATOM 777 C CA . ALA A 1 102 ? -2.900 -6.376 9.745 1.00 74.44 102 ALA A CA 1
ATOM 778 C C . ALA A 1 102 ? -1.607 -5.596 10.015 1.00 74.44 102 ALA A C 1
ATOM 780 O O . ALA A 1 102 ? -1.188 -4.800 9.183 1.00 74.44 102 ALA A O 1
ATOM 781 N N . GLY A 1 103 ? -0.923 -5.883 11.123 1.00 74.38 103 GLY A N 1
ATOM 782 C CA . GLY A 1 103 ? 0.357 -5.255 11.435 1.00 74.38 103 GLY A CA 1
ATOM 783 C C . GLY A 1 103 ? 1.464 -5.577 10.428 1.00 74.38 103 GLY A C 1
ATOM 784 O O . GLY A 1 103 ? 2.201 -4.681 10.025 1.00 74.38 103 GLY A O 1
ATOM 785 N N . LEU A 1 104 ? 1.544 -6.827 9.964 1.00 78.44 104 LEU A N 1
ATOM 786 C CA . LEU A 1 104 ? 2.501 -7.243 8.936 1.00 78.44 104 LEU A CA 1
ATOM 787 C C . LEU A 1 104 ? 2.176 -6.622 7.572 1.00 78.44 104 LEU A C 1
ATOM 789 O O . LEU A 1 104 ? 3.089 -6.224 6.859 1.00 78.44 104 LEU A O 1
ATOM 793 N N . ALA A 1 105 ? 0.894 -6.470 7.231 1.00 81.94 105 ALA A N 1
ATOM 794 C CA . ALA A 1 105 ? 0.480 -5.760 6.024 1.00 81.94 105 ALA A CA 1
ATOM 795 C C . ALA A 1 105 ? 0.820 -4.260 6.085 1.00 81.94 105 ALA A C 1
ATOM 797 O O . ALA A 1 105 ? 1.296 -3.720 5.091 1.00 81.94 105 ALA A O 1
ATOM 798 N N . ILE A 1 106 ? 0.644 -3.601 7.240 1.00 78.12 106 ILE A N 1
ATOM 799 C CA . ILE A 1 106 ? 1.065 -2.202 7.446 1.00 78.12 106 ILE A CA 1
ATOM 800 C C . ILE A 1 106 ? 2.583 -2.082 7.299 1.00 78.12 106 ILE A C 1
ATOM 802 O O . ILE A 1 106 ? 3.057 -1.237 6.545 1.00 78.12 106 ILE A O 1
ATOM 806 N N . ALA A 1 107 ? 3.343 -2.942 7.985 1.00 79.56 107 ALA A N 1
ATOM 807 C CA . ALA A 1 107 ? 4.799 -2.941 7.904 1.00 79.56 107 ALA A CA 1
ATOM 808 C C . ALA A 1 107 ? 5.279 -3.189 6.467 1.00 79.56 107 ALA A C 1
ATOM 810 O O . ALA A 1 107 ? 6.087 -2.423 5.956 1.00 79.56 107 ALA A O 1
ATOM 811 N N . GLY A 1 108 ? 4.735 -4.204 5.791 1.00 82.81 108 GLY A N 1
ATOM 812 C CA . GLY A 1 108 ? 5.080 -4.537 4.411 1.00 82.81 108 GLY A CA 1
ATOM 813 C C . GLY A 1 108 ? 4.744 -3.417 3.427 1.00 82.81 108 GLY A C 1
ATOM 814 O O . GLY A 1 108 ? 5.589 -3.056 2.614 1.00 82.81 108 GLY A O 1
ATOM 815 N N . ALA A 1 109 ? 3.554 -2.818 3.533 1.00 83.19 109 ALA A N 1
ATOM 816 C CA . ALA A 1 109 ? 3.167 -1.676 2.705 1.00 83.19 109 ALA A CA 1
ATOM 817 C C . ALA A 1 109 ? 4.079 -0.464 2.949 1.00 83.19 109 ALA A C 1
ATOM 819 O O . ALA A 1 109 ? 4.540 0.147 1.988 1.00 83.19 109 ALA A O 1
ATOM 820 N N . GLY A 1 110 ? 4.401 -0.174 4.215 1.00 81.12 110 GLY A N 1
ATOM 821 C CA . GLY A 1 110 ? 5.339 0.881 4.595 1.00 81.12 110 GLY A CA 1
ATOM 822 C C . GLY A 1 110 ? 6.734 0.658 4.012 1.00 81.12 110 GLY A C 1
ATOM 823 O O . GLY A 1 110 ? 7.289 1.555 3.382 1.00 81.12 110 GLY A O 1
ATOM 824 N N . CYS A 1 111 ? 7.269 -0.558 4.132 1.00 80.75 111 CYS A N 1
ATOM 825 C CA . CYS A 1 111 ? 8.571 -0.915 3.570 1.00 80.75 111 CYS A CA 1
ATOM 826 C C . CYS A 1 111 ? 8.591 -0.788 2.046 1.00 80.75 111 CYS A C 1
ATOM 828 O O . CYS A 1 111 ? 9.520 -0.210 1.493 1.00 80.75 111 CYS A O 1
ATOM 830 N N . LEU A 1 112 ? 7.549 -1.277 1.366 1.00 81.38 112 LEU A N 1
ATOM 831 C CA . LEU A 1 112 ? 7.413 -1.120 -0.082 1.00 81.38 112 LEU A CA 1
ATOM 832 C C . LEU A 1 112 ? 7.426 0.358 -0.474 1.00 81.38 112 LEU A C 1
ATOM 834 O O . LEU A 1 112 ? 8.148 0.731 -1.391 1.00 81.38 112 LEU A O 1
ATOM 838 N N . THR A 1 113 ? 6.682 1.208 0.238 1.00 81.94 113 THR A N 1
ATOM 839 C CA . THR A 1 113 ? 6.671 2.649 -0.054 1.00 81.94 113 THR A CA 1
ATOM 840 C C . THR A 1 113 ? 8.002 3.315 0.240 1.00 81.94 113 THR A C 1
ATOM 842 O O . THR A 1 113 ? 8.420 4.136 -0.559 1.00 81.94 113 THR A O 1
ATOM 845 N N . LEU A 1 114 ? 8.704 2.921 1.305 1.00 81.19 114 LEU A N 1
ATOM 846 C CA . LEU A 1 114 ? 10.033 3.441 1.631 1.00 81.19 114 LEU A CA 1
ATOM 847 C C . LEU A 1 114 ? 11.052 3.091 0.541 1.00 81.19 114 LEU A C 1
ATOM 849 O O . LEU A 1 114 ? 11.823 3.946 0.125 1.00 81.19 114 LEU A O 1
ATOM 853 N N . LEU A 1 115 ? 11.007 1.858 0.030 1.00 79.69 115 LEU A N 1
ATOM 854 C CA . LEU A 1 115 ? 11.903 1.389 -1.031 1.00 79.69 115 LEU A CA 1
ATOM 855 C C . LEU A 1 115 ? 11.586 1.978 -2.417 1.00 79.69 115 LEU A C 1
ATOM 857 O O . LEU A 1 115 ? 12.400 1.853 -3.334 1.00 79.69 115 LEU A O 1
ATOM 861 N N . ILE A 1 116 ? 10.404 2.572 -2.591 1.00 80.56 116 ILE A N 1
ATOM 862 C CA . ILE A 1 116 ? 9.994 3.250 -3.827 1.00 80.56 116 ILE A CA 1
ATOM 863 C C . ILE A 1 116 ? 10.263 4.755 -3.722 1.00 80.56 116 ILE A C 1
ATOM 865 O O . ILE A 1 116 ? 10.871 5.335 -4.623 1.00 80.56 116 ILE A O 1
ATOM 869 N N . SER A 1 117 ? 9.809 5.384 -2.635 1.00 81.69 117 SER A N 1
ATOM 870 C CA . SER A 1 117 ? 9.940 6.815 -2.385 1.00 81.69 117 SER A CA 1
ATOM 871 C C . SER A 1 117 ? 9.853 7.158 -0.896 1.00 81.69 117 SER A C 1
ATOM 873 O O . SER A 1 117 ? 8.802 7.038 -0.257 1.00 81.69 117 SER A O 1
ATOM 875 N N . GLU A 1 118 ? 10.949 7.697 -0.366 1.00 79.31 118 GLU A N 1
ATOM 876 C CA . GLU A 1 118 ? 11.026 8.220 1.001 1.00 79.31 118 GLU A CA 1
ATOM 877 C C . GLU A 1 118 ? 10.013 9.347 1.251 1.00 79.31 118 GLU A C 1
ATOM 879 O O . GLU A 1 118 ? 9.427 9.428 2.329 1.00 79.31 118 GLU A O 1
ATOM 884 N N . GLU A 1 119 ? 9.737 10.177 0.243 1.00 80.44 119 GLU A N 1
ATOM 885 C CA . GLU A 1 119 ? 8.777 11.282 0.340 1.00 80.44 119 GLU A CA 1
ATOM 886 C C . GLU A 1 119 ? 7.333 10.776 0.481 1.00 80.44 119 GLU A C 1
ATOM 888 O O . GLU A 1 119 ? 6.554 11.288 1.296 1.00 80.44 119 GLU A O 1
ATOM 893 N N . VAL A 1 120 ? 6.975 9.726 -0.270 1.00 81.31 120 VAL A N 1
ATOM 894 C CA . VAL A 1 120 ? 5.653 9.081 -0.165 1.00 81.31 120 VAL A CA 1
ATOM 895 C C . VAL A 1 120 ? 5.524 8.388 1.186 1.00 81.31 120 VAL A C 1
ATOM 897 O O . VAL A 1 120 ? 4.487 8.508 1.841 1.00 81.31 120 VAL A O 1
ATOM 900 N N . PHE A 1 121 ? 6.585 7.721 1.645 1.00 82.44 121 PHE A N 1
ATOM 901 C CA . PHE A 1 121 ? 6.623 7.099 2.966 1.00 82.44 121 PHE A CA 1
ATOM 902 C C . PHE A 1 121 ? 6.477 8.120 4.103 1.00 82.44 121 PHE A C 1
ATOM 904 O O . PHE A 1 121 ? 5.695 7.897 5.032 1.00 82.44 121 PHE A O 1
ATOM 911 N N . ALA A 1 122 ? 7.175 9.256 4.029 1.00 82.12 122 ALA A N 1
ATOM 912 C CA . ALA A 1 122 ? 7.063 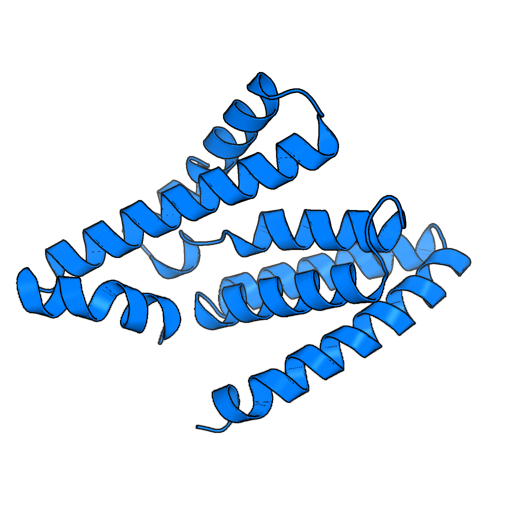10.334 5.008 1.00 82.12 122 ALA A CA 1
ATOM 913 C C . ALA A 1 122 ? 5.637 10.905 5.046 1.00 82.12 122 ALA A C 1
ATOM 915 O O . ALA A 1 122 ? 5.050 11.055 6.121 1.00 82.12 122 ALA A O 1
ATOM 916 N N . SER A 1 123 ? 5.042 11.131 3.872 1.00 82.25 123 SER A N 1
ATOM 917 C CA . SER A 1 123 ? 3.664 11.621 3.734 1.00 82.25 123 SER A CA 1
ATOM 918 C C . SER A 1 123 ? 2.642 10.634 4.314 1.00 82.25 123 SER A C 1
ATOM 920 O O . SER A 1 123 ? 1.748 11.022 5.071 1.00 82.25 123 SER A O 1
ATOM 922 N N . LEU A 1 124 ? 2.805 9.339 4.024 1.00 80.31 124 LEU A N 1
ATOM 923 C CA . LEU A 1 124 ? 1.994 8.262 4.597 1.00 80.31 124 LEU A CA 1
ATOM 924 C C . LEU A 1 124 ? 2.130 8.190 6.117 1.00 80.31 124 LEU A C 1
ATOM 926 O O . LEU A 1 124 ? 1.128 8.076 6.822 1.00 80.31 124 LEU A O 1
ATOM 930 N N . SER A 1 125 ? 3.358 8.275 6.623 1.00 79.38 125 SER A N 1
ATOM 931 C CA . SER A 1 125 ? 3.645 8.235 8.058 1.00 79.38 125 SER A CA 1
ATOM 932 C C . SER A 1 125 ? 2.975 9.399 8.780 1.00 79.38 125 SER A C 1
ATOM 934 O O . SER A 1 125 ? 2.314 9.194 9.800 1.00 79.38 125 SER A O 1
ATOM 936 N N . LEU A 1 126 ? 3.053 10.604 8.209 1.00 82.38 126 LEU A N 1
ATOM 937 C CA . LEU A 1 126 ? 2.360 11.777 8.731 1.00 82.38 126 LEU A CA 1
ATOM 938 C C . LEU A 1 126 ? 0.841 11.568 8.751 1.00 82.38 126 LEU A C 1
ATOM 940 O O . LEU A 1 126 ? 0.202 11.832 9.770 1.00 82.38 126 LEU A O 1
ATOM 944 N N . MET A 1 127 ? 0.260 11.040 7.669 1.00 78.94 127 MET A N 1
ATOM 945 C CA . MET A 1 127 ? -1.172 10.732 7.613 1.00 78.94 127 MET A CA 1
ATOM 946 C C . MET A 1 127 ? -1.582 9.751 8.721 1.00 78.94 127 MET A C 1
ATOM 948 O O . MET A 1 127 ? -2.582 9.982 9.401 1.00 78.94 127 MET A O 1
ATOM 952 N N . VAL A 1 128 ? -0.803 8.689 8.952 1.00 78.31 128 VAL A N 1
ATOM 953 C CA . VAL A 1 128 ? -1.070 7.719 10.028 1.00 78.31 128 VAL A CA 1
ATOM 954 C C . VAL A 1 128 ? -0.999 8.370 11.406 1.00 78.31 128 VAL A C 1
ATOM 956 O O . VAL A 1 128 ? -1.860 8.102 12.245 1.00 78.31 128 VAL A O 1
ATOM 959 N N . VAL A 1 129 ? -0.017 9.244 11.640 1.00 81.06 129 VAL A N 1
ATOM 960 C CA . VAL A 1 129 ? 0.103 9.990 12.899 1.00 81.06 129 VAL A CA 1
ATOM 961 C C . VAL A 1 129 ? -1.120 10.881 13.112 1.00 81.06 129 VAL A C 1
ATOM 963 O O . VAL A 1 129 ? -1.732 10.813 14.175 1.00 81.06 129 VAL A O 1
ATOM 966 N N . VAL A 1 130 ? -1.527 11.662 12.109 1.00 81.75 130 VAL A N 1
ATOM 967 C CA . VAL A 1 130 ? -2.680 12.575 12.208 1.00 81.75 130 VAL A CA 1
ATOM 968 C C . VAL A 1 130 ? -3.983 11.812 12.449 1.00 81.75 130 VAL A C 1
ATOM 970 O O . VAL A 1 130 ? -4.712 12.119 13.397 1.00 81.75 130 VAL A O 1
ATOM 973 N N . VAL A 1 131 ? -4.259 10.786 11.635 1.00 76.88 131 VAL A N 1
ATOM 974 C CA . VAL A 1 131 ? -5.445 9.929 11.800 1.00 76.88 131 VAL A CA 1
ATOM 975 C C . VAL A 1 131 ? -5.421 9.269 13.168 1.00 76.88 131 VAL A C 1
ATOM 977 O O . VAL A 1 131 ? -6.453 9.208 13.832 1.00 76.88 131 VAL A O 1
ATOM 980 N N . GLY A 1 132 ? -4.245 8.830 13.614 1.00 76.06 132 GLY A N 1
ATOM 981 C CA . GLY A 1 132 ? -4.067 8.233 14.918 1.00 76.06 132 GLY A CA 1
ATOM 982 C C . GLY A 1 132 ? -4.383 9.201 16.062 1.00 76.06 132 GLY A C 1
ATOM 983 O O . GLY A 1 132 ? -5.187 8.894 16.939 1.00 76.06 132 GLY A O 1
ATOM 984 N N . ILE A 1 133 ? -3.820 10.405 16.043 1.00 82.25 133 ILE A N 1
ATOM 985 C CA . ILE A 1 133 ? -4.101 11.423 17.062 1.00 82.25 133 ILE A CA 1
ATOM 986 C C . ILE A 1 133 ? -5.613 11.674 17.156 1.00 82.25 133 ILE A C 1
ATOM 988 O O . ILE A 1 133 ? -6.179 11.603 18.250 1.00 82.25 133 ILE A O 1
ATOM 992 N N . TRP A 1 134 ? -6.285 11.874 16.017 1.00 81.44 134 TRP A N 1
ATOM 993 C CA . TRP A 1 134 ? -7.740 12.057 15.956 1.00 81.44 134 TRP A CA 1
ATOM 994 C C . TRP A 1 134 ? -8.511 10.868 16.554 1.00 81.44 134 TRP A C 1
ATOM 996 O O . TRP A 1 134 ? -9.423 11.029 17.370 1.00 81.44 134 TRP A O 1
ATOM 1006 N N . ALA A 1 135 ? -8.087 9.657 16.214 1.00 76.31 135 ALA A N 1
ATOM 1007 C CA . ALA A 1 135 ? -8.575 8.402 16.766 1.00 76.31 135 ALA A CA 1
ATOM 1008 C C . ALA A 1 135 ? -8.407 8.285 18.296 1.00 76.31 135 ALA A C 1
ATOM 1010 O O . ALA A 1 135 ? -9.274 7.746 18.995 1.00 76.31 135 ALA A O 1
ATOM 1011 N N . GLY A 1 136 ? -7.301 8.805 18.830 1.00 78.81 136 GLY A N 1
ATOM 1012 C CA . GLY A 1 136 ? -7.031 8.881 20.263 1.00 78.81 136 GLY A CA 1
ATOM 1013 C C . GLY A 1 136 ? -8.014 9.780 21.011 1.00 78.81 136 GLY A C 1
ATOM 1014 O O . GLY A 1 136 ? -8.370 9.474 22.154 1.00 78.81 136 GLY A O 1
ATOM 1015 N N . PHE A 1 137 ? -8.508 10.836 20.363 1.00 82.44 137 PHE A N 1
ATOM 1016 C CA . PHE A 1 137 ? -9.543 11.705 20.923 1.00 82.44 137 PHE A CA 1
ATOM 1017 C C . PHE A 1 137 ? -10.936 11.069 20.878 1.00 82.44 137 PHE A C 1
ATOM 1019 O O . PHE A 1 137 ? -11.673 11.178 21.857 1.00 82.44 137 PHE A O 1
ATOM 1026 N N . SER A 1 138 ? -11.285 10.372 19.793 1.00 79.06 138 SER A N 1
ATOM 1027 C CA . SER A 1 138 ? -12.637 9.834 19.585 1.00 79.06 138 SER A CA 1
ATOM 1028 C C . SER A 1 138 ? -12.908 8.508 20.308 1.00 79.06 138 SER A C 1
ATOM 1030 O O . SER A 1 138 ? -14.029 8.276 20.760 1.00 79.06 138 SER A O 1
ATOM 1032 N N . ALA A 1 139 ? -11.904 7.633 20.460 1.00 75.06 139 ALA A N 1
ATOM 1033 C CA . ALA A 1 139 ? -12.108 6.279 20.990 1.00 75.06 139 ALA A CA 1
ATOM 1034 C C . ALA A 1 139 ? -10.918 5.751 21.818 1.00 75.06 139 ALA A C 1
ATOM 1036 O O . ALA A 1 139 ? -10.308 4.726 21.492 1.00 75.06 139 ALA A O 1
ATOM 1037 N N . ARG A 1 140 ? -10.621 6.400 22.958 1.00 73.88 140 ARG A N 1
ATOM 1038 C CA . ARG A 1 140 ? -9.454 6.113 23.831 1.00 73.88 140 ARG A CA 1
ATOM 1039 C C . ARG A 1 140 ? -9.210 4.630 24.166 1.00 73.88 140 ARG A C 1
ATOM 1041 O O . ARG A 1 140 ? -8.056 4.213 24.271 1.00 73.88 140 ARG A O 1
ATOM 1048 N N . ARG A 1 141 ? -10.258 3.816 24.361 1.00 73.62 141 ARG A N 1
ATOM 1049 C CA . ARG A 1 141 ? -10.116 2.384 24.716 1.00 73.62 141 ARG A CA 1
ATOM 1050 C C . ARG A 1 141 ? -9.671 1.527 23.525 1.00 73.62 141 ARG A C 1
ATOM 1052 O O . ARG A 1 141 ? -8.860 0.618 23.700 1.00 73.62 141 ARG A O 1
ATOM 1059 N N . THR A 1 142 ? -10.169 1.832 22.330 1.00 70.19 142 THR A N 1
ATOM 1060 C CA . THR A 1 142 ? -9.790 1.171 21.071 1.00 70.19 142 THR A CA 1
ATOM 1061 C C . THR A 1 142 ? -8.404 1.633 20.624 1.00 70.19 142 THR A C 1
ATOM 1063 O O . THR A 1 142 ? -7.572 0.804 20.262 1.00 70.19 142 THR A O 1
ATOM 1066 N N . TRP A 1 143 ? -8.118 2.929 20.791 1.00 71.75 143 TRP A N 1
ATOM 1067 C CA . TRP A 1 143 ? -6.820 3.558 20.541 1.00 71.75 143 TRP A CA 1
ATOM 1068 C C . TRP A 1 143 ? -5.662 2.850 21.252 1.00 71.75 143 TRP A C 1
ATOM 1070 O O . TRP A 1 143 ? -4.714 2.425 20.602 1.00 71.75 143 TRP A O 1
ATOM 1080 N N . LYS A 1 144 ? -5.756 2.632 22.573 1.00 72.12 144 LYS A N 1
ATOM 1081 C CA . LYS A 1 144 ? -4.682 1.968 23.340 1.00 72.12 144 LYS A CA 1
ATOM 1082 C C . LYS A 1 144 ? -4.373 0.555 22.834 1.00 72.12 144 LYS A C 1
ATOM 1084 O O . LYS A 1 144 ? -3.213 0.156 22.793 1.00 72.12 144 LYS A O 1
ATOM 1089 N N . ARG A 1 145 ? -5.405 -0.199 22.435 1.00 70.31 145 ARG A N 1
ATOM 1090 C CA . ARG A 1 145 ? -5.233 -1.537 21.850 1.00 70.31 145 ARG A CA 1
ATOM 1091 C C . ARG A 1 145 ? -4.583 -1.453 20.473 1.00 70.31 145 ARG A C 1
ATOM 1093 O O . ARG A 1 145 ? -3.715 -2.263 20.187 1.00 70.31 145 ARG A O 1
ATOM 1100 N N . TRP A 1 146 ? -4.990 -0.495 19.646 1.00 71.25 146 TRP A N 1
ATOM 1101 C CA . TRP A 1 146 ? -4.454 -0.297 18.301 1.00 71.25 146 TRP A CA 1
ATOM 1102 C C . TRP A 1 146 ? -2.984 0.147 18.327 1.00 71.25 146 TRP A C 1
ATOM 1104 O O . TRP A 1 146 ? -2.151 -0.526 17.729 1.00 71.25 146 TRP A O 1
ATOM 1114 N N . VAL A 1 147 ? -2.636 1.174 19.112 1.00 70.25 147 VAL A N 1
ATOM 1115 C CA . VAL A 1 147 ? -1.256 1.686 19.237 1.00 70.25 147 VAL A CA 1
ATOM 1116 C C . VAL A 1 147 ? -0.293 0.606 19.714 1.00 70.25 147 VAL A C 1
ATOM 1118 O O . VAL A 1 147 ? 0.727 0.387 19.072 1.00 70.25 147 VAL A O 1
ATOM 1121 N N . GLY A 1 148 ? -0.622 -0.129 20.784 1.00 67.25 148 GLY A N 1
ATOM 1122 C CA . GLY A 1 148 ? 0.262 -1.193 21.279 1.00 67.25 148 GLY A CA 1
ATOM 1123 C C . GLY A 1 148 ? 0.530 -2.288 20.238 1.00 67.25 148 GLY A C 1
ATOM 1124 O O . GLY A 1 148 ? 1.607 -2.875 20.211 1.00 67.25 148 GLY A O 1
ATOM 1125 N N . ARG A 1 149 ? -0.430 -2.533 19.340 1.00 67.19 149 ARG A N 1
ATOM 1126 C CA . ARG A 1 149 ? -0.328 -3.548 18.285 1.00 67.19 149 ARG A CA 1
ATOM 1127 C C . ARG A 1 149 ? 0.436 -3.044 17.064 1.00 67.19 149 ARG A C 1
ATOM 1129 O O . ARG A 1 149 ? 1.295 -3.766 16.575 1.00 67.19 149 ARG A O 1
ATOM 1136 N N . VAL A 1 150 ? 0.161 -1.817 16.618 1.00 66.69 150 VAL A N 1
ATOM 1137 C CA . VAL A 1 150 ? 0.853 -1.168 15.491 1.00 66.69 150 VAL A CA 1
ATOM 1138 C C . VAL A 1 150 ? 2.318 -0.918 15.824 1.00 66.69 150 VAL A C 1
ATOM 1140 O O . VAL A 1 150 ? 3.177 -1.189 14.993 1.00 66.69 150 VAL A O 1
ATOM 1143 N N . VAL A 1 151 ? 2.619 -0.476 17.048 1.00 69.00 151 VAL A N 1
ATOM 1144 C CA . VAL A 1 151 ? 4.002 -0.306 17.514 1.00 69.00 151 VAL A CA 1
ATOM 1145 C C . VAL A 1 151 ? 4.713 -1.660 17.576 1.00 69.00 151 VAL A C 1
ATOM 1147 O O . VAL A 1 151 ? 5.820 -1.780 17.064 1.00 69.00 151 VAL A O 1
ATOM 1150 N N . GLY A 1 152 ? 4.067 -2.707 18.106 1.00 65.94 152 GLY A N 1
ATOM 1151 C CA . GLY A 1 152 ? 4.656 -4.051 18.164 1.00 65.94 152 GLY A CA 1
ATOM 1152 C C . GLY A 1 152 ? 4.990 -4.640 16.787 1.00 65.94 152 GLY A C 1
ATOM 1153 O O . GLY A 1 152 ? 6.069 -5.196 16.596 1.00 65.94 152 GLY A O 1
ATOM 1154 N N . THR A 1 153 ? 4.103 -4.488 15.801 1.00 65.50 153 THR A N 1
ATOM 1155 C CA . THR A 1 153 ? 4.350 -4.980 14.433 1.00 65.50 153 THR A CA 1
ATOM 1156 C C . THR A 1 153 ? 5.244 -4.052 13.615 1.00 65.50 153 THR A C 1
ATOM 1158 O O . THR A 1 153 ? 5.997 -4.525 12.769 1.00 65.50 153 THR A O 1
ATOM 1161 N N . GLY A 1 154 ? 5.190 -2.745 13.876 1.00 63.84 154 GLY A N 1
ATOM 1162 C CA . GLY A 1 154 ? 6.063 -1.746 13.264 1.00 63.84 154 GLY A CA 1
ATOM 1163 C C . GLY A 1 154 ? 7.521 -1.939 13.672 1.00 63.84 154 GLY A C 1
ATOM 1164 O O . GLY A 1 154 ? 8.390 -1.898 12.810 1.00 63.84 154 GLY A O 1
ATOM 1165 N N . LEU A 1 155 ? 7.783 -2.259 14.945 1.00 64.88 155 LEU A N 1
ATOM 1166 C CA . LEU A 1 155 ? 9.116 -2.639 15.427 1.00 64.88 155 LEU A CA 1
ATOM 1167 C C . LEU A 1 155 ? 9.632 -3.908 14.736 1.00 64.88 155 LEU A C 1
ATOM 1169 O O . LEU A 1 155 ? 10.790 -3.953 14.342 1.00 64.88 155 LEU A O 1
ATOM 1173 N N . LEU A 1 156 ? 8.772 -4.908 14.519 1.00 64.00 156 LEU A N 1
ATOM 1174 C CA . LEU A 1 156 ? 9.108 -6.108 13.741 1.00 64.00 156 LEU A CA 1
ATOM 1175 C C . LEU A 1 156 ? 9.463 -5.778 12.283 1.00 64.00 156 LEU A C 1
ATOM 1177 O O . LEU A 1 156 ? 10.441 -6.304 11.762 1.00 64.00 156 LEU A O 1
ATOM 1181 N N . GLY A 1 157 ? 8.709 -4.882 11.641 1.00 64.25 157 GLY A N 1
ATOM 1182 C CA . GLY A 1 157 ? 9.027 -4.383 10.299 1.00 64.25 157 GLY A CA 1
ATOM 1183 C C . GLY A 1 157 ? 10.369 -3.649 10.241 1.00 64.25 157 GLY A C 1
ATOM 1184 O O . GLY A 1 157 ? 11.166 -3.895 9.341 1.00 64.25 157 GLY A O 1
ATOM 1185 N N . LEU A 1 158 ? 10.648 -2.811 11.242 1.00 65.12 158 LEU A N 1
ATOM 1186 C CA . LEU A 1 158 ? 11.913 -2.088 11.393 1.00 65.12 158 LEU A CA 1
ATOM 1187 C C . LEU A 1 158 ? 13.100 -3.037 11.595 1.00 65.12 158 LEU A C 1
ATOM 1189 O O . LEU A 1 158 ? 14.135 -2.860 10.963 1.00 65.12 158 LEU A O 1
ATOM 1193 N N . VAL A 1 159 ? 12.938 -4.079 12.416 1.00 68.12 159 VAL A N 1
ATOM 1194 C CA . VAL A 1 159 ? 13.960 -5.118 12.628 1.00 68.12 159 VAL A CA 1
ATOM 1195 C C . VAL A 1 159 ? 14.238 -5.898 11.341 1.00 68.12 159 VAL A C 1
ATOM 1197 O O . VAL A 1 159 ? 15.394 -6.175 11.038 1.00 68.12 159 VAL A O 1
ATOM 1200 N N . LEU A 1 160 ? 13.206 -6.213 10.552 1.00 64.69 160 LEU A N 1
ATOM 1201 C CA . LEU A 1 160 ? 13.372 -6.898 9.264 1.00 64.69 160 LEU A CA 1
ATOM 1202 C C . LEU A 1 160 ? 14.042 -6.014 8.197 1.00 64.69 160 LEU A C 1
ATOM 1204 O O . LEU A 1 160 ? 14.700 -6.544 7.305 1.00 64.69 160 LEU A O 1
ATOM 1208 N N . MET A 1 161 ? 13.903 -4.689 8.295 1.00 63.25 161 MET A N 1
ATOM 1209 C CA . MET A 1 161 ? 14.517 -3.717 7.377 1.00 63.25 161 MET A CA 1
ATOM 1210 C C . MET A 1 161 ? 15.879 -3.191 7.835 1.00 63.25 161 MET A C 1
ATOM 1212 O O . MET A 1 161 ? 16.601 -2.615 7.026 1.00 63.25 161 MET A O 1
ATOM 1216 N N . ALA A 1 162 ? 16.267 -3.411 9.092 1.00 62.38 162 ALA A N 1
ATOM 1217 C CA . ALA A 1 162 ? 17.567 -3.011 9.628 1.00 62.38 162 ALA A CA 1
ATOM 1218 C C . ALA A 1 162 ? 18.769 -3.402 8.737 1.00 62.38 162 ALA A C 1
ATOM 1220 O O . ALA A 1 162 ? 19.614 -2.538 8.513 1.00 62.38 162 ALA A O 1
ATOM 1221 N N . PRO A 1 163 ? 18.859 -4.622 8.163 1.00 61.88 163 PRO A N 1
ATOM 1222 C CA . PRO A 1 163 ? 19.969 -4.965 7.269 1.00 61.88 163 PRO A CA 1
ATOM 1223 C C . PRO A 1 163 ? 19.932 -4.240 5.916 1.00 61.88 163 PRO A C 1
ATOM 1225 O O . PRO A 1 163 ? 20.976 -4.077 5.300 1.00 61.88 163 PRO A O 1
ATOM 1228 N N . VAL A 1 164 ? 18.759 -3.795 5.454 1.00 61.81 164 VAL A N 1
ATOM 1229 C CA . VAL A 1 164 ? 18.601 -3.053 4.188 1.00 61.81 164 VAL A CA 1
ATOM 1230 C C . VAL A 1 164 ? 18.932 -1.569 4.364 1.00 61.81 164 VAL A C 1
ATOM 1232 O O . VAL A 1 164 ? 19.380 -0.933 3.422 1.00 61.81 164 VAL A O 1
ATOM 1235 N N . LEU A 1 165 ? 18.726 -1.020 5.565 1.00 56.88 165 LEU A N 1
ATOM 1236 C CA . LEU A 1 165 ? 19.057 0.371 5.900 1.00 56.88 165 LEU A CA 1
ATOM 1237 C C . LEU A 1 165 ? 20.520 0.562 6.337 1.00 56.88 165 LEU A C 1
ATOM 1239 O O . LEU A 1 165 ? 20.996 1.692 6.377 1.00 56.88 165 LEU A O 1
ATOM 1243 N N . ALA A 1 166 ? 21.206 -0.517 6.721 1.00 56.56 166 ALA A N 1
ATOM 1244 C CA . ALA A 1 166 ? 22.582 -0.488 7.220 1.00 56.56 166 ALA A CA 1
ATOM 1245 C C . ALA A 1 166 ? 23.652 -0.785 6.148 1.00 56.56 166 ALA A C 1
ATOM 1247 O O . ALA A 1 166 ? 24.838 -0.775 6.481 1.00 56.56 166 ALA A O 1
ATOM 1248 N N . GLY A 1 167 ? 23.249 -1.083 4.909 1.00 45.44 167 GLY A N 1
ATOM 1249 C CA . GLY A 1 167 ? 24.131 -1.342 3.763 1.00 45.44 167 GLY A CA 1
ATOM 1250 C C . GLY A 1 167 ? 23.957 -0.298 2.676 1.00 45.44 167 GLY A C 1
ATOM 1251 O O . GLY A 1 167 ? 24.972 0.000 2.011 1.00 45.44 167 GLY A O 1
#

Organism: NCBI:txid410659

Sequence (167 aa):
PSAPVLSLVSWPAGVVGGVILQYNVVMTLGLAADAWAGYLACAHWVGRRRWAVLGGLLFGMSPWIMGQAYVHPSLAIAPGVPLMLVAIDEAWRGRRWTVWRAGLAIAGAGCLTLLISEEVFASLSLMVVVVGIWAGFSARRTWKRWVGRVVGTGLLGLVLMAPVLAG

pLDDT: mean 79.52, std 9.53, range [45.25, 94.31]

Secondary structure (DSSP, 8-state):
---HHHHHHHHHHHHHHHHHHHHHHHHHHHHHHHHHHHHHHHHHHH--HHHHHHHHHHHHT-HHHHHHHTT-TTTS--THHHHHHHHHHHHHH-SSS-HHHHHHHHHHHHHHHHHH-HHHHHHHHHHHHHHHHHHHHH-HHHHHHHHHHHHHHHHHHHHHHHHHH--

Radius of gyration: 17.0 Å; chains: 1; bounding box: 43×26×49 Å

Foldseek 3Di:
DQLPVLCVVLVVLCVPPNDVSSLVVSLVVLLVLQLVLQLVLCCLPVVDNVVSNVRSCCRSVPPQLVVCSVPPVLRNRQSLLSQLVSLLVCLLVVDPDDLLVSLLSNLVSLVNNCSSDVVSSVVSVVVCVVVLVVCCVPPVVSSVVSVVSNVVSNVVSCVVCVVVVVD